Protein AF-W2KPJ2-F1 (afdb_monomer_lite)

Sequence (121 aa):
VVTWAKFLDDFNKADSTSATTLFSFLKSRYDEDVFVNMLIAAKNVPSTEKIATRIQAEQTALWLEKGKNPGVVFKLLKLDDVDVSLLENPLFVAWMKYTEDFSKIHYGTKITTVSWDVIPS

pLDDT: mean 86.29, std 14.74, range [38.25, 97.0]

Radius of gyration: 16.71 Å; chains: 1; bounding box: 44×35×40 Å

Foldseek 3Di:
DDPVQVVLVVVCVVDVPPRDAPQVVVCVPDPLLVVLVVLVVLCVDPVRVVVSVRNVVVVLVVCLVVLPDLVVVCVSLVLVVDPDDSVPDVSSVVSVVSVQSSCCSPPVDRPDPDPVPPDDD

InterPro domains:
  IPR054463 RxLR effector PexRD54, WY domain [PF22748] (58-98)

Secondary structure (DSSP, 8-state):
--HHHHHHHHHHHH-STT---HHHHHHTTS-HHHHHHHHHHHHTSHHHHHHHHHHHHHHHHHHHHTT--HHHHHHHTTTTS-SS-GGG-HHHHHHHHHHHHHHHHHHS----S--GGG---

Structure (mmCIF, N/CA/C/O backbone):
data_AF-W2KPJ2-F1
#
_entry.id   AF-W2KPJ2-F1
#
loop_
_atom_site.group_PDB
_atom_site.id
_atom_site.type_symbol
_atom_site.label_atom_id
_atom_site.label_alt_id
_atom_site.label_comp_id
_atom_site.label_asym_id
_atom_site.label_entity_id
_atom_site.label_seq_id
_atom_site.pdbx_PDB_ins_code
_atom_site.Cartn_x
_atom_site.Cartn_y
_atom_site.Cartn_z
_atom_site.occupancy
_atom_site.B_iso_or_equiv
_atom_site.auth_seq_id
_atom_site.auth_comp_id
_atom_site.auth_asym_id
_atom_site.auth_atom_id
_atom_site.pdbx_PDB_model_num
ATOM 1 N N . VAL A 1 1 ? 15.387 -4.705 -8.595 1.00 62.12 1 VAL A N 1
ATOM 2 C CA . VAL A 1 1 ? 14.417 -3.676 -9.044 1.00 62.12 1 VAL A CA 1
ATOM 3 C C . VAL A 1 1 ? 14.076 -4.021 -10.479 1.00 62.12 1 VAL A C 1
ATOM 5 O O . VAL A 1 1 ? 15.002 -4.342 -11.212 1.00 62.12 1 VAL A O 1
ATOM 8 N N . VAL A 1 2 ? 12.794 -4.071 -10.848 1.00 83.94 2 VAL A N 1
ATOM 9 C CA . VAL A 1 2 ? 12.382 -4.430 -12.219 1.00 83.94 2 VAL A CA 1
ATOM 10 C C . VAL A 1 2 ? 12.753 -3.313 -13.201 1.00 83.94 2 VAL A C 1
ATOM 12 O O . VAL A 1 2 ? 12.734 -2.142 -12.821 1.00 83.94 2 VAL A O 1
ATOM 15 N N . THR A 1 3 ? 13.090 -3.657 -14.448 1.00 90.31 3 THR A N 1
ATOM 16 C CA . THR A 1 3 ? 13.607 -2.713 -15.461 1.00 90.31 3 THR A CA 1
ATOM 17 C C . THR A 1 3 ? 12.715 -1.488 -15.640 1.00 90.31 3 THR A C 1
ATOM 19 O O . THR A 1 3 ? 13.205 -0.363 -15.647 1.00 90.31 3 THR A O 1
ATOM 22 N N . TRP A 1 4 ? 11.399 -1.693 -15.704 1.00 87.25 4 TRP A N 1
ATOM 23 C CA . TRP A 1 4 ? 10.441 -0.602 -15.872 1.00 87.25 4 TRP A CA 1
ATOM 24 C C . TRP A 1 4 ? 10.396 0.355 -14.669 1.00 87.25 4 TRP A C 1
ATOM 26 O O . TRP A 1 4 ? 10.322 1.566 -14.851 1.00 87.25 4 TRP A O 1
ATOM 36 N N . ALA A 1 5 ? 10.529 -0.161 -13.443 1.00 89.44 5 ALA A N 1
ATOM 37 C CA . ALA A 1 5 ? 10.549 0.682 -12.249 1.00 89.44 5 ALA A CA 1
ATOM 38 C C . ALA A 1 5 ? 11.791 1.573 -12.192 1.00 89.44 5 ALA A C 1
ATOM 40 O O . ALA A 1 5 ? 11.694 2.740 -11.835 1.00 89.44 5 ALA A O 1
ATOM 41 N N . LYS A 1 6 ? 12.942 1.032 -12.609 1.00 90.81 6 LYS A N 1
ATOM 42 C CA . LYS A 1 6 ? 14.178 1.807 -12.732 1.00 90.81 6 LYS A CA 1
ATOM 43 C C . LYS A 1 6 ? 14.054 2.900 -13.797 1.00 90.81 6 LYS A C 1
ATOM 45 O O . LYS A 1 6 ? 14.444 4.029 -13.541 1.00 90.81 6 LYS A O 1
ATOM 50 N N . PHE A 1 7 ? 13.481 2.574 -14.957 1.00 90.75 7 PHE A N 1
ATOM 51 C CA . PHE A 1 7 ? 13.224 3.569 -15.999 1.00 90.75 7 PHE A CA 1
ATOM 52 C C . PHE A 1 7 ? 12.351 4.718 -15.484 1.00 90.75 7 PHE A C 1
ATOM 54 O O . PHE A 1 7 ? 12.680 5.876 -15.720 1.00 90.75 7 PHE A O 1
ATOM 61 N N . LEU A 1 8 ? 11.267 4.412 -14.760 1.00 90.75 8 LEU A N 1
ATOM 62 C CA . LEU A 1 8 ? 10.396 5.451 -14.212 1.00 90.75 8 LEU A CA 1
ATOM 63 C C . LEU A 1 8 ? 11.126 6.336 -13.189 1.00 90.75 8 LEU A C 1
ATOM 65 O O . LEU A 1 8 ? 10.933 7.548 -13.193 1.00 90.75 8 LEU A O 1
ATOM 69 N N . ASP A 1 9 ? 11.981 5.749 -12.347 1.00 91.06 9 ASP A N 1
ATOM 70 C CA . ASP A 1 9 ? 12.801 6.504 -11.391 1.00 91.06 9 ASP A CA 1
ATOM 71 C C . ASP A 1 9 ? 13.744 7.479 -12.105 1.00 91.06 9 ASP A C 1
ATOM 73 O O . ASP A 1 9 ? 13.816 8.656 -11.746 1.00 91.06 9 ASP A O 1
ATOM 77 N N . ASP A 1 10 ? 14.435 7.000 -13.141 1.00 92.94 10 ASP A N 1
ATOM 78 C CA . ASP A 1 10 ? 15.353 7.813 -13.938 1.00 92.94 10 ASP A CA 1
ATOM 79 C C . ASP A 1 10 ? 14.594 8.915 -14.709 1.00 92.94 10 ASP A C 1
ATOM 81 O O . ASP A 1 10 ? 15.059 10.055 -14.766 1.00 92.94 10 ASP A O 1
ATOM 85 N N . PHE A 1 11 ? 13.399 8.612 -15.232 1.00 90.31 11 PHE A N 1
ATOM 86 C CA . PHE A 1 11 ? 12.524 9.573 -15.912 1.00 90.31 11 PHE A CA 1
ATOM 87 C C . PHE A 1 11 ? 12.049 10.688 -14.973 1.00 90.31 11 PHE A C 1
ATOM 89 O O . PHE A 1 11 ? 12.279 11.860 -15.259 1.00 90.31 11 PHE A O 1
ATOM 96 N N . ASN A 1 12 ? 11.466 10.341 -13.821 1.00 91.50 12 ASN A N 1
ATOM 97 C CA . ASN A 1 12 ? 10.973 11.318 -12.842 1.00 91.50 12 ASN A CA 1
ATOM 98 C C . ASN A 1 12 ? 12.095 12.208 -12.281 1.00 91.50 12 ASN A C 1
ATOM 100 O O . ASN A 1 12 ? 11.849 13.342 -11.874 1.00 91.50 12 ASN A O 1
ATOM 104 N N . LYS A 1 13 ? 13.329 11.688 -12.221 1.00 91.56 13 LYS A N 1
ATOM 105 C CA . LYS A 1 13 ? 14.509 12.457 -11.811 1.00 91.56 13 LYS A CA 1
ATOM 106 C C . LYS A 1 13 ? 14.948 13.458 -12.884 1.00 91.56 13 LYS A C 1
ATOM 108 O O . LYS A 1 13 ? 15.466 14.516 -12.536 1.00 91.56 13 LYS A O 1
ATOM 113 N N . ALA A 1 14 ? 14.795 13.106 -14.159 1.00 91.88 14 ALA A N 1
ATOM 114 C CA . ALA A 1 14 ? 15.181 13.947 -15.289 1.00 91.88 14 ALA A CA 1
ATOM 115 C C . ALA A 1 14 ? 14.124 15.013 -15.630 1.00 91.88 14 ALA A C 1
ATOM 117 O O . ALA A 1 14 ? 14.495 16.122 -16.007 1.00 91.88 14 ALA A O 1
ATOM 118 N N . ASP A 1 15 ? 12.836 14.697 -15.469 1.00 88.00 15 ASP A N 1
ATOM 119 C CA . ASP A 1 15 ? 11.718 15.629 -15.636 1.00 88.00 15 ASP A CA 1
ATOM 120 C C . ASP A 1 15 ? 10.704 15.474 -14.494 1.00 88.00 15 ASP A C 1
ATOM 122 O O . ASP A 1 15 ? 9.912 14.529 -14.448 1.00 88.00 15 ASP A O 1
ATOM 126 N N . SER A 1 16 ? 10.706 16.438 -13.572 1.00 82.31 16 SER A N 1
ATOM 127 C CA . SER A 1 16 ? 9.764 16.472 -12.452 1.00 82.31 16 SER A CA 1
ATOM 128 C C . SER A 1 16 ? 8.377 16.994 -12.837 1.00 82.31 16 SER A C 1
ATOM 130 O O . SER A 1 16 ? 7.428 16.789 -12.082 1.00 82.31 16 SER A O 1
ATOM 132 N N . THR A 1 17 ? 8.228 17.637 -14.001 1.00 83.56 17 THR A N 1
ATOM 133 C CA . THR A 1 17 ? 6.951 18.223 -14.451 1.00 83.56 17 THR A CA 1
ATOM 134 C C . THR A 1 17 ? 5.947 17.140 -14.834 1.00 83.56 17 THR A C 1
ATOM 136 O O . THR A 1 17 ? 4.751 17.281 -14.592 1.00 83.56 17 THR A O 1
ATOM 139 N N . SER A 1 18 ? 6.445 16.035 -15.389 1.00 82.75 18 SER A N 1
ATOM 140 C CA . SER A 1 18 ? 5.647 14.889 -15.838 1.00 82.75 18 SER A CA 1
ATOM 141 C C . SER A 1 18 ? 5.697 13.709 -14.857 1.00 82.75 18 SER A C 1
ATOM 143 O O . SER A 1 18 ? 5.345 12.585 -15.223 1.00 82.75 18 SER A O 1
ATOM 145 N N . ALA A 1 19 ? 6.176 13.936 -13.629 1.00 87.25 19 ALA A N 1
ATOM 146 C CA . ALA A 1 19 ? 6.450 12.864 -12.683 1.00 87.25 19 ALA A CA 1
ATOM 147 C C . ALA A 1 19 ? 5.184 12.072 -12.316 1.00 87.25 19 ALA A C 1
ATOM 149 O O . ALA A 1 19 ? 4.128 12.633 -12.018 1.00 87.25 19 ALA A O 1
ATOM 150 N N . THR A 1 20 ? 5.298 10.743 -12.298 1.00 90.12 20 THR A N 1
ATOM 151 C CA . THR A 1 20 ? 4.203 9.843 -11.905 1.00 90.12 20 THR A CA 1
ATOM 152 C C . THR A 1 20 ? 4.704 8.666 -11.074 1.00 90.12 20 THR A C 1
ATOM 154 O O . THR A 1 20 ? 5.902 8.417 -10.976 1.00 90.12 20 THR A O 1
ATOM 157 N N . THR A 1 21 ? 3.797 7.923 -10.449 1.00 91.00 21 THR A N 1
ATOM 158 C CA . THR A 1 21 ? 4.134 6.762 -9.615 1.00 91.00 21 THR A CA 1
ATOM 159 C C . THR A 1 21 ? 3.895 5.455 -10.373 1.00 91.00 21 THR A C 1
ATOM 161 O O . THR A 1 21 ? 3.107 5.408 -11.325 1.00 91.00 21 THR A O 1
ATOM 164 N N . LEU A 1 22 ? 4.554 4.367 -9.950 1.00 90.75 22 LEU A N 1
ATOM 165 C CA . LEU A 1 22 ? 4.277 3.036 -10.501 1.00 90.75 22 LEU A CA 1
ATOM 166 C C . LEU A 1 22 ? 2.808 2.683 -10.265 1.00 90.75 22 LEU A C 1
ATOM 168 O O . LEU A 1 22 ? 2.155 2.124 -11.147 1.00 90.75 22 LEU A O 1
ATOM 172 N N . PHE A 1 23 ? 2.292 3.056 -9.090 1.00 92.00 23 PHE A N 1
ATOM 173 C CA . PHE A 1 23 ? 0.884 2.929 -8.751 1.00 92.00 23 PHE A CA 1
ATOM 174 C C . PHE A 1 23 ? -0.023 3.621 -9.772 1.00 92.00 23 PHE A C 1
ATOM 176 O O . PHE A 1 23 ? -0.834 2.946 -10.399 1.00 92.00 23 PHE A O 1
ATOM 183 N N . SER A 1 24 ? 0.117 4.935 -9.970 1.00 88.94 24 SER A N 1
ATOM 184 C CA . SER A 1 24 ? -0.778 5.718 -10.834 1.00 88.94 24 SER A CA 1
ATOM 185 C C . SER A 1 24 ? -0.776 5.204 -12.271 1.00 88.94 24 SER A C 1
ATOM 187 O O . SER A 1 24 ? -1.832 5.095 -12.897 1.00 88.94 24 SER A O 1
ATOM 189 N N . PHE A 1 25 ? 0.395 4.821 -12.781 1.00 88.19 25 PHE A N 1
ATOM 190 C CA . PHE A 1 25 ? 0.503 4.244 -14.113 1.00 88.19 25 PHE A CA 1
ATOM 191 C C . PHE A 1 25 ? -0.208 2.888 -14.216 1.00 88.19 25 PHE A C 1
ATOM 193 O O . PHE A 1 25 ? -1.027 2.691 -15.114 1.00 88.19 25 PHE A O 1
ATOM 200 N N . LEU A 1 26 ? 0.063 1.947 -13.306 1.00 88.38 26 LEU A N 1
ATOM 201 C CA . LEU A 1 26 ? -0.506 0.596 -13.375 1.00 88.38 26 LEU A CA 1
ATOM 202 C C . LEU A 1 26 ? -2.005 0.577 -13.051 1.00 88.38 26 LEU A C 1
ATOM 204 O O . LEU A 1 26 ? -2.767 -0.135 -13.704 1.00 88.38 26 LEU A O 1
ATOM 208 N N . LYS A 1 27 ? -2.447 1.409 -12.105 1.00 89.31 27 LYS A N 1
ATOM 209 C CA . LYS A 1 27 ? -3.851 1.562 -11.707 1.00 89.31 27 LYS A CA 1
ATOM 210 C C . LYS A 1 27 ? -4.752 2.014 -12.860 1.00 89.31 27 LYS A C 1
ATOM 212 O O . LYS A 1 27 ? -5.945 1.726 -12.833 1.00 89.31 27 LYS A O 1
ATOM 217 N N . SER A 1 28 ? -4.204 2.687 -13.876 1.00 90.62 28 SER A N 1
ATOM 218 C CA . SER A 1 28 ? -4.952 3.082 -15.081 1.00 90.62 28 SER A CA 1
ATOM 219 C C . SER A 1 28 ? -5.403 1.901 -15.952 1.00 90.62 28 SER A C 1
ATOM 221 O O . SER A 1 28 ? -6.227 2.079 -16.843 1.00 90.62 28 SER A O 1
ATOM 223 N N . ARG A 1 29 ? -4.855 0.699 -15.724 1.00 91.19 29 ARG A N 1
ATOM 224 C CA . ARG A 1 29 ? -5.096 -0.496 -16.549 1.00 91.19 29 ARG A CA 1
ATOM 225 C C . ARG A 1 29 ? -6.027 -1.516 -15.908 1.00 91.19 29 ARG A C 1
ATOM 227 O O . ARG A 1 29 ? -6.445 -2.446 -16.588 1.00 91.19 29 ARG A O 1
ATOM 234 N N . TYR A 1 30 ? -6.308 -1.359 -14.620 1.00 91.50 30 TYR A N 1
ATOM 235 C CA . TYR A 1 30 ? -7.050 -2.328 -13.826 1.00 91.50 30 TYR A CA 1
ATOM 236 C C . TYR A 1 30 ? -8.030 -1.615 -12.906 1.00 91.50 30 TYR A C 1
ATOM 238 O O . TYR A 1 30 ? -7.721 -0.554 -12.349 1.00 91.50 30 TYR A O 1
ATOM 246 N N . ASP A 1 31 ? -9.179 -2.238 -12.673 1.00 92.88 31 ASP A N 1
ATOM 247 C CA . ASP A 1 31 ? -10.078 -1.822 -11.602 1.00 92.88 31 ASP A CA 1
ATOM 248 C C . ASP A 1 31 ? -9.359 -1.880 -10.246 1.00 92.88 31 ASP A C 1
ATOM 250 O O . ASP A 1 31 ? -8.363 -2.586 -10.064 1.00 92.88 31 ASP A O 1
ATOM 254 N N . GLU A 1 32 ? -9.763 -1.015 -9.313 1.00 91.62 32 GLU A N 1
ATOM 255 C CA . GLU A 1 32 ? -8.999 -0.794 -8.077 1.00 91.62 32 GLU A CA 1
ATOM 256 C C . GLU A 1 32 ? -8.942 -2.029 -7.185 1.00 91.62 32 GLU A C 1
ATOM 258 O O . GLU A 1 32 ? -7.883 -2.356 -6.656 1.00 91.62 32 GLU A O 1
ATOM 263 N N . ASP A 1 33 ? -10.066 -2.718 -7.057 1.00 92.12 33 ASP A N 1
ATOM 264 C CA . ASP A 1 33 ? -10.214 -3.965 -6.320 1.00 92.12 33 ASP A CA 1
ATOM 265 C C . ASP A 1 33 ? -9.364 -5.083 -6.938 1.00 92.12 33 ASP A C 1
ATOM 267 O O . ASP A 1 33 ? -8.603 -5.752 -6.237 1.00 92.12 33 ASP A O 1
ATOM 271 N N . VAL A 1 34 ? -9.412 -5.241 -8.263 1.00 94.00 34 VAL A N 1
ATOM 272 C CA . VAL A 1 34 ? -8.578 -6.192 -9.009 1.00 94.00 34 VAL A CA 1
ATOM 273 C C . VAL A 1 34 ? -7.099 -5.900 -8.763 1.00 94.00 34 VAL A C 1
ATOM 275 O O . VAL A 1 34 ? -6.325 -6.805 -8.446 1.00 94.00 34 VAL A O 1
ATOM 278 N N . PHE A 1 35 ? -6.708 -4.630 -8.837 1.00 94.50 35 PHE A N 1
ATOM 279 C CA . PHE A 1 35 ? -5.330 -4.209 -8.633 1.00 94.50 35 PHE A CA 1
ATOM 280 C C . PHE A 1 35 ? -4.834 -4.446 -7.199 1.00 94.50 35 PHE A C 1
ATOM 282 O O . PHE A 1 35 ? -3.727 -4.949 -7.004 1.00 94.50 35 PHE A O 1
ATOM 289 N N . VAL A 1 36 ? -5.649 -4.133 -6.185 1.00 94.25 36 VAL A N 1
ATOM 290 C CA . VAL A 1 36 ? -5.320 -4.402 -4.775 1.00 94.25 36 VAL A CA 1
ATOM 291 C C . VAL A 1 36 ? -5.117 -5.902 -4.547 1.00 94.25 36 VAL A C 1
ATOM 293 O O . VAL A 1 36 ? -4.119 -6.293 -3.941 1.00 94.25 36 VAL A O 1
ATOM 296 N N . ASN A 1 37 ? -5.982 -6.751 -5.109 1.00 93.00 37 ASN A N 1
ATOM 297 C CA . ASN A 1 37 ? -5.828 -8.207 -5.022 1.00 93.00 37 ASN A CA 1
ATOM 298 C C . ASN A 1 37 ? -4.534 -8.700 -5.690 1.00 93.00 37 ASN A C 1
ATOM 300 O O . ASN A 1 37 ? -3.836 -9.548 -5.131 1.00 93.00 37 ASN A O 1
ATOM 304 N N . MET A 1 38 ? -4.167 -8.142 -6.851 1.00 95.06 38 MET A N 1
ATOM 305 C CA . MET A 1 38 ? -2.890 -8.453 -7.507 1.00 95.06 38 MET A CA 1
ATOM 306 C C . MET A 1 38 ? -1.693 -8.090 -6.625 1.00 95.06 38 MET A C 1
ATOM 308 O O . MET A 1 38 ? -0.748 -8.872 -6.538 1.00 95.06 38 MET A O 1
ATOM 312 N N . LEU A 1 39 ? -1.722 -6.937 -5.945 1.00 94.88 39 LEU A N 1
ATOM 313 C CA . LEU A 1 39 ? -0.649 -6.538 -5.031 1.00 94.88 39 LEU A CA 1
ATOM 314 C C . LEU A 1 39 ? -0.560 -7.452 -3.809 1.00 94.88 39 LEU A C 1
ATOM 316 O O . LEU A 1 39 ? 0.548 -7.820 -3.420 1.00 94.88 39 LEU A O 1
ATOM 320 N N . ILE A 1 40 ? -1.696 -7.849 -3.229 1.00 92.94 40 ILE A N 1
ATOM 321 C CA . ILE A 1 40 ? -1.735 -8.807 -2.116 1.00 92.94 40 ILE A CA 1
ATOM 322 C C . ILE A 1 40 ? -1.081 -10.128 -2.542 1.00 92.94 40 ILE A C 1
ATOM 324 O O . ILE A 1 40 ? -0.187 -10.618 -1.854 1.00 92.94 40 ILE A O 1
ATOM 328 N N . ALA A 1 41 ? -1.448 -10.663 -3.710 1.00 95.25 41 ALA A N 1
ATOM 329 C CA . ALA A 1 41 ? -0.845 -11.883 -4.242 1.00 95.25 41 ALA A CA 1
ATOM 330 C C . ALA A 1 41 ? 0.658 -11.714 -4.535 1.00 95.25 41 ALA A C 1
ATOM 332 O O . ALA A 1 41 ? 1.468 -12.552 -4.143 1.00 95.25 41 ALA A O 1
ATOM 333 N N . ALA A 1 42 ? 1.052 -10.607 -5.171 1.00 94.94 42 ALA A N 1
ATOM 334 C CA . ALA A 1 42 ? 2.441 -10.332 -5.534 1.00 94.94 42 ALA A CA 1
ATOM 335 C C . ALA A 1 42 ? 3.358 -10.128 -4.315 1.00 94.94 42 ALA A C 1
ATOM 337 O O . ALA A 1 42 ? 4.555 -10.404 -4.406 1.00 94.94 42 ALA A O 1
ATOM 338 N N . LYS A 1 43 ? 2.824 -9.681 -3.171 1.00 94.25 43 LYS A N 1
ATOM 339 C CA . LYS A 1 43 ? 3.580 -9.603 -1.911 1.00 94.25 43 LYS A CA 1
ATOM 340 C C . LYS A 1 43 ? 3.948 -10.974 -1.346 1.00 94.25 43 LYS A C 1
ATOM 342 O O . LYS A 1 43 ? 4.974 -11.082 -0.690 1.00 94.25 43 LYS A O 1
ATOM 347 N N . ASN A 1 44 ? 3.168 -12.012 -1.641 1.00 93.75 44 ASN A N 1
ATOM 348 C CA . ASN A 1 44 ? 3.422 -13.372 -1.157 1.00 93.75 44 ASN A CA 1
ATOM 349 C C . ASN A 1 44 ? 4.426 -14.150 -2.026 1.00 93.75 44 ASN A C 1
ATOM 351 O O . ASN A 1 44 ? 4.762 -15.290 -1.712 1.00 93.75 44 ASN A O 1
ATOM 355 N N . VAL A 1 45 ? 4.910 -13.554 -3.120 1.00 96.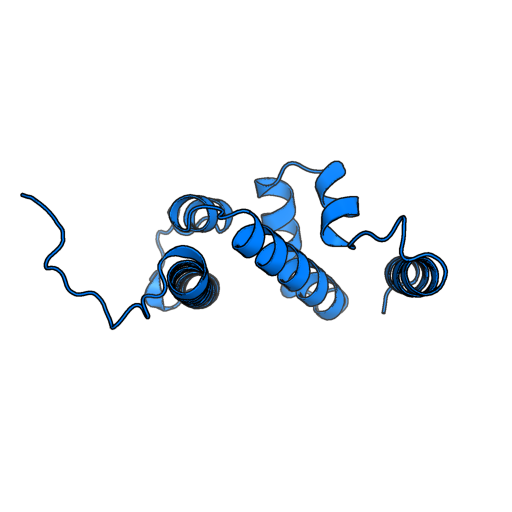94 45 VAL A N 1
ATOM 356 C CA . VAL A 1 45 ? 5.884 -14.171 -4.024 1.00 96.94 45 VAL A CA 1
ATOM 357 C C . VAL A 1 45 ? 7.233 -13.451 -3.880 1.00 96.94 45 VAL A C 1
ATOM 359 O O . VAL A 1 45 ? 7.316 -12.263 -4.203 1.00 96.94 45 VAL A O 1
ATOM 362 N N . PRO A 1 46 ? 8.321 -14.138 -3.464 1.00 96.19 46 PRO A N 1
ATOM 363 C CA . PRO A 1 46 ? 9.607 -13.494 -3.164 1.00 96.19 46 PRO A CA 1
ATOM 364 C C . PRO A 1 46 ? 10.189 -12.643 -4.302 1.00 96.19 46 PRO A C 1
ATOM 366 O O . PRO A 1 46 ? 10.789 -11.595 -4.070 1.00 96.19 46 PRO A O 1
ATOM 369 N N . SER A 1 47 ? 9.998 -13.058 -5.558 1.00 95.81 47 SER A N 1
ATOM 370 C CA . SER A 1 47 ? 10.508 -12.323 -6.722 1.00 95.81 47 SER A CA 1
ATOM 371 C C . SER A 1 47 ? 9.770 -11.003 -6.985 1.00 95.81 47 SER A C 1
ATOM 373 O O . SER A 1 47 ? 10.333 -10.107 -7.621 1.00 95.81 47 SER A O 1
ATOM 375 N N . THR A 1 48 ? 8.540 -10.849 -6.485 1.00 95.12 48 THR A N 1
ATOM 376 C CA . THR A 1 48 ? 7.691 -9.665 -6.696 1.00 95.12 48 THR A CA 1
ATOM 377 C C . THR A 1 48 ? 7.398 -8.879 -5.418 1.00 95.12 48 THR A C 1
ATOM 379 O O . THR A 1 48 ? 6.939 -7.740 -5.505 1.00 95.12 48 THR A O 1
ATOM 382 N N . GLU A 1 49 ? 7.738 -9.413 -4.245 1.00 95.44 49 GLU A N 1
ATOM 383 C CA . GLU A 1 49 ? 7.478 -8.801 -2.939 1.00 95.44 49 GLU A CA 1
ATOM 384 C C . GLU A 1 49 ? 7.962 -7.348 -2.861 1.00 95.44 49 GLU A C 1
ATOM 386 O O . GLU A 1 49 ? 7.207 -6.436 -2.508 1.00 95.44 49 GLU A O 1
ATOM 391 N N . LYS A 1 50 ? 9.221 -7.107 -3.243 1.00 94.69 50 LYS A N 1
ATOM 392 C CA . LYS A 1 50 ? 9.834 -5.777 -3.150 1.00 94.69 50 LYS A CA 1
ATOM 393 C C . LYS A 1 50 ? 9.114 -4.740 -4.011 1.00 94.69 50 LYS A C 1
ATOM 395 O O . LYS A 1 50 ? 8.941 -3.601 -3.579 1.00 94.69 50 LYS A O 1
ATOM 400 N N . ILE A 1 51 ? 8.721 -5.105 -5.234 1.00 94.44 51 ILE A N 1
ATOM 401 C CA . ILE A 1 51 ? 8.051 -4.158 -6.133 1.00 94.44 51 ILE A CA 1
ATOM 402 C C . ILE A 1 51 ? 6.593 -3.944 -5.723 1.00 94.44 51 ILE A C 1
ATOM 404 O O . ILE A 1 51 ? 6.135 -2.805 -5.712 1.00 94.44 51 ILE A O 1
ATOM 408 N N . ALA A 1 52 ? 5.902 -4.999 -5.286 1.00 95.06 52 ALA A N 1
ATOM 409 C CA . ALA A 1 52 ? 4.540 -4.904 -4.775 1.00 95.06 52 ALA A CA 1
ATOM 410 C C . ALA A 1 52 ? 4.471 -4.028 -3.514 1.00 95.06 52 ALA A C 1
ATOM 412 O O . ALA A 1 52 ? 3.595 -3.176 -3.402 1.00 95.06 52 ALA A O 1
ATOM 413 N N . THR A 1 53 ? 5.446 -4.162 -2.609 1.00 94.69 53 THR A N 1
ATOM 414 C CA . THR A 1 53 ? 5.560 -3.327 -1.402 1.00 94.6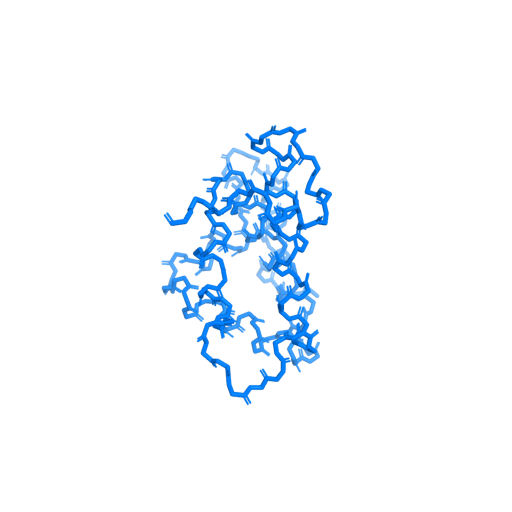9 53 THR A CA 1
ATOM 415 C C . THR A 1 53 ? 5.731 -1.850 -1.745 1.00 94.69 53 THR A C 1
ATOM 417 O O . THR A 1 53 ? 5.061 -1.000 -1.161 1.00 94.69 53 THR A O 1
ATOM 420 N N . ARG A 1 54 ? 6.582 -1.530 -2.729 1.00 95.00 54 ARG A N 1
ATOM 421 C CA . ARG A 1 54 ? 6.747 -0.151 -3.207 1.00 95.00 54 ARG A CA 1
ATOM 422 C C . ARG A 1 54 ? 5.439 0.410 -3.770 1.00 95.00 54 ARG A C 1
ATOM 424 O O . ARG A 1 54 ? 5.032 1.498 -3.377 1.00 95.00 54 ARG A O 1
ATOM 431 N N . ILE A 1 55 ? 4.774 -0.333 -4.654 1.00 95.31 55 ILE A N 1
ATOM 432 C CA . ILE A 1 55 ? 3.518 0.112 -5.273 1.00 95.31 55 ILE A CA 1
ATOM 433 C C . ILE A 1 55 ? 2.424 0.296 -4.209 1.00 95.31 55 ILE A C 1
ATOM 435 O O . ILE A 1 55 ? 1.677 1.269 -4.262 1.00 95.31 55 ILE A O 1
ATOM 439 N N . GLN A 1 56 ? 2.345 -0.590 -3.212 1.00 94.88 56 GLN A N 1
ATOM 440 C CA . GLN A 1 56 ? 1.382 -0.466 -2.116 1.00 94.88 56 GLN A CA 1
ATOM 441 C C . GLN A 1 56 ? 1.651 0.771 -1.241 1.00 94.88 56 GLN A C 1
ATOM 443 O O . GLN A 1 56 ? 0.706 1.411 -0.780 1.00 94.88 56 GLN A O 1
ATOM 448 N N . ALA A 1 57 ? 2.919 1.140 -1.031 1.00 94.94 57 ALA A N 1
ATOM 449 C CA . ALA A 1 57 ? 3.269 2.370 -0.323 1.00 94.94 57 ALA A CA 1
ATOM 450 C C . ALA A 1 57 ? 2.812 3.616 -1.103 1.00 94.94 57 ALA A C 1
ATOM 452 O O . ALA A 1 57 ? 2.199 4.511 -0.523 1.00 94.94 57 ALA A O 1
ATOM 453 N N . GLU A 1 58 ? 3.037 3.641 -2.421 1.00 95.38 58 GLU A N 1
ATOM 454 C CA . GLU A 1 58 ? 2.555 4.706 -3.313 1.00 95.38 58 GLU A CA 1
ATOM 455 C C . GLU A 1 58 ? 1.013 4.786 -3.322 1.00 95.38 58 GLU A C 1
ATOM 457 O O . GLU A 1 58 ? 0.452 5.877 -3.221 1.00 95.38 58 GLU A O 1
ATOM 462 N N . GLN A 1 59 ? 0.322 3.638 -3.365 1.00 96.06 59 GLN A N 1
ATOM 463 C CA . GLN A 1 59 ? -1.140 3.551 -3.256 1.00 96.06 59 GLN A CA 1
ATOM 464 C C . GLN A 1 59 ? -1.646 4.140 -1.934 1.00 96.06 59 GLN A C 1
ATOM 466 O O . GLN A 1 59 ? -2.555 4.967 -1.931 1.00 96.06 59 GLN A O 1
ATOM 471 N N . THR A 1 60 ? -1.041 3.731 -0.818 1.00 96.12 60 THR A N 1
ATOM 472 C CA . THR A 1 60 ? -1.416 4.176 0.531 1.00 96.12 60 THR A CA 1
ATOM 473 C C . THR A 1 60 ? -1.254 5.683 0.683 1.00 96.12 60 THR A C 1
ATOM 475 O O . THR A 1 60 ? -2.153 6.350 1.193 1.00 96.12 60 THR A O 1
ATOM 478 N N . ALA A 1 61 ? -0.134 6.228 0.205 1.00 95.50 61 ALA A N 1
ATOM 479 C CA . ALA A 1 61 ? 0.125 7.660 0.249 1.00 95.50 61 ALA A CA 1
ATOM 480 C C . ALA A 1 61 ? -0.939 8.448 -0.529 1.00 95.50 61 ALA A C 1
ATOM 482 O O . ALA A 1 61 ? -1.488 9.413 -0.000 1.00 95.50 61 ALA A O 1
ATOM 4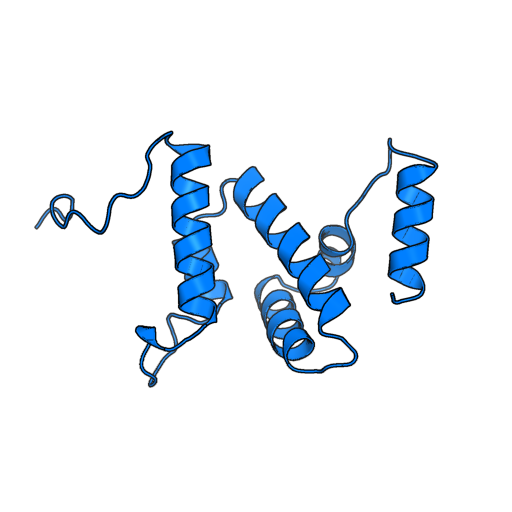83 N N . LEU A 1 62 ? -1.292 7.997 -1.738 1.00 94.25 62 LEU A N 1
ATOM 484 C CA . LEU A 1 62 ? -2.325 8.654 -2.538 1.00 94.25 62 LEU A CA 1
ATOM 485 C C . LEU A 1 62 ? -3.711 8.542 -1.890 1.00 94.25 62 LEU A C 1
ATOM 487 O O . LEU A 1 62 ? -4.479 9.500 -1.894 1.00 94.25 62 LEU A O 1
ATOM 491 N N . TRP A 1 63 ? -4.055 7.382 -1.330 1.00 96.75 63 TRP A N 1
ATOM 492 C CA . TRP A 1 63 ? -5.316 7.196 -0.613 1.00 96.75 63 TRP A CA 1
ATOM 493 C C . TRP A 1 63 ? -5.445 8.147 0.577 1.00 96.75 63 TRP A C 1
ATOM 495 O O . TRP A 1 63 ? -6.492 8.778 0.728 1.00 96.75 63 TRP A O 1
ATOM 505 N N . LEU A 1 64 ? -4.378 8.304 1.366 1.00 96.75 64 LEU A N 1
ATOM 506 C CA . LEU A 1 64 ? -4.336 9.266 2.464 1.00 96.75 64 LEU A CA 1
ATOM 507 C C . LEU A 1 64 ? -4.464 10.701 1.947 1.00 96.75 64 LEU A C 1
ATOM 509 O O . LEU A 1 64 ? -5.304 11.439 2.449 1.00 96.75 64 LEU A O 1
ATOM 513 N N . GLU A 1 65 ? -3.705 11.085 0.919 1.00 94.81 65 GLU A N 1
ATOM 514 C CA . GLU A 1 65 ? -3.769 12.426 0.318 1.00 94.81 65 GLU A CA 1
ATOM 515 C C . GLU A 1 65 ? -5.184 12.768 -0.173 1.00 94.81 65 GLU A C 1
ATOM 517 O O . GLU A 1 65 ? -5.687 13.864 0.064 1.00 94.81 65 GLU A O 1
ATOM 522 N N . LYS A 1 66 ? -5.855 11.819 -0.836 1.00 94.69 66 LYS A N 1
ATOM 523 C CA . LYS A 1 66 ? -7.204 12.007 -1.391 1.00 94.69 66 LYS A CA 1
ATOM 524 C C . LYS A 1 66 ? -8.328 11.791 -0.383 1.00 94.69 66 LYS A C 1
ATOM 526 O O . LYS A 1 66 ? -9.492 11.832 -0.773 1.00 94.69 66 LYS A O 1
ATOM 531 N N . GLY A 1 67 ? -8.012 11.531 0.884 1.00 95.00 67 GLY A N 1
ATOM 532 C CA . GLY A 1 67 ? -9.030 11.301 1.902 1.00 95.00 67 GLY A CA 1
ATOM 533 C C . GLY A 1 67 ? -9.901 10.076 1.605 1.00 95.00 67 GLY A C 1
ATOM 534 O O . GLY A 1 67 ? -11.102 10.084 1.876 1.00 95.00 67 GLY A O 1
ATOM 535 N N . LYS A 1 68 ? -9.320 8.996 1.069 1.00 96.75 68 LYS A N 1
ATOM 536 C CA . LYS A 1 68 ? -10.071 7.766 0.810 1.00 96.75 68 LYS A CA 1
ATOM 537 C C . LYS A 1 68 ? -10.543 7.149 2.127 1.00 96.75 68 LYS A C 1
ATOM 539 O O . LYS A 1 68 ? -9.740 6.789 2.988 1.00 96.75 68 LYS A O 1
ATOM 544 N N . ASN A 1 69 ? -11.863 7.039 2.263 1.00 96.06 69 ASN A N 1
ATOM 545 C CA . ASN A 1 69 ? -12.526 6.607 3.487 1.00 96.06 69 ASN A CA 1
ATOM 546 C C . ASN A 1 69 ? -12.001 5.231 3.967 1.00 96.06 69 ASN A C 1
ATOM 548 O O . ASN A 1 69 ? -11.975 4.288 3.166 1.00 96.06 69 ASN A O 1
ATOM 552 N N . PRO A 1 70 ? -11.632 5.076 5.255 1.00 97.00 70 PRO A N 1
ATOM 553 C CA . PRO A 1 70 ? -11.141 3.807 5.792 1.00 97.00 70 PRO A CA 1
ATOM 554 C C . PRO A 1 70 ? -12.085 2.614 5.595 1.00 97.00 70 PRO A C 1
ATOM 556 O O . PRO A 1 70 ? -11.610 1.508 5.356 1.00 97.00 70 PRO A O 1
ATOM 559 N N . GLY A 1 71 ? -13.404 2.814 5.621 1.00 96.25 71 GLY A N 1
ATOM 560 C CA . GLY A 1 71 ? -14.391 1.767 5.336 1.00 96.25 71 GLY A CA 1
ATOM 561 C C . GLY A 1 71 ? -14.389 1.305 3.875 1.00 96.25 71 GLY A C 1
ATOM 562 O O . GLY A 1 71 ? -14.651 0.139 3.601 1.00 96.25 71 GLY A O 1
ATOM 563 N N . VAL A 1 72 ? -14.026 2.173 2.923 1.00 96.25 72 VAL A N 1
ATOM 564 C CA . VAL A 1 72 ? -13.807 1.765 1.521 1.00 96.25 72 VAL A CA 1
ATOM 565 C C . VAL A 1 72 ? -12.527 0.939 1.403 1.00 96.25 72 VAL A C 1
ATOM 567 O O . VAL A 1 72 ? -12.526 -0.097 0.742 1.00 96.25 72 VAL A O 1
ATOM 570 N N . VAL A 1 73 ? -11.451 1.357 2.076 1.00 96.69 73 VAL A N 1
ATOM 571 C CA . VAL A 1 73 ? -10.188 0.598 2.109 1.00 96.69 73 VAL A CA 1
ATOM 572 C C . VAL A 1 73 ? -10.384 -0.777 2.753 1.00 96.69 73 VAL A C 1
ATOM 574 O O . VAL A 1 73 ? -9.841 -1.758 2.256 1.00 96.69 73 VAL A O 1
ATOM 577 N N . PHE A 1 74 ? -11.212 -0.870 3.796 1.00 94.38 74 PHE A N 1
ATOM 578 C CA . PHE A 1 74 ? -11.576 -2.133 4.444 1.00 94.38 74 PHE A CA 1
ATOM 579 C C . PHE A 1 74 ? -12.147 -3.151 3.442 1.00 94.38 74 PHE A C 1
ATOM 581 O O . PHE A 1 74 ? -11.677 -4.286 3.376 1.00 94.38 74 PHE A O 1
ATOM 588 N N . LYS A 1 75 ? -13.086 -2.708 2.595 1.00 93.56 75 LYS A N 1
ATOM 589 C CA . LYS A 1 75 ? -13.692 -3.531 1.536 1.00 93.56 75 LYS A CA 1
ATOM 590 C C . LYS A 1 75 ? -12.718 -3.875 0.412 1.00 93.56 75 LYS A C 1
ATOM 592 O O . LYS A 1 75 ? -12.702 -5.000 -0.072 1.00 93.56 75 LYS A O 1
ATOM 597 N N . LEU A 1 76 ? -11.861 -2.932 0.004 1.00 94.56 76 LEU A N 1
ATOM 598 C CA . LEU A 1 76 ? -10.827 -3.194 -1.011 1.00 94.56 76 LEU A CA 1
ATOM 599 C C . LEU A 1 76 ? -9.842 -4.286 -0.569 1.00 94.56 76 LEU A C 1
ATOM 601 O O . LEU A 1 76 ? -9.333 -5.027 -1.405 1.00 94.56 76 LEU A O 1
ATOM 605 N N . LEU A 1 77 ? -9.593 -4.392 0.738 1.00 92.44 77 LEU A N 1
ATOM 606 C CA . LEU A 1 77 ? -8.777 -5.444 1.343 1.00 92.44 77 LEU A CA 1
ATOM 607 C C . LEU A 1 77 ? -9.561 -6.739 1.626 1.00 92.44 77 LEU A C 1
ATOM 609 O O . LEU A 1 77 ? -8.976 -7.673 2.172 1.00 92.44 77 LEU A O 1
ATOM 613 N N . LYS A 1 78 ? -10.851 -6.798 1.260 1.00 88.81 78 LYS A N 1
ATOM 614 C CA . LYS A 1 78 ? -11.778 -7.915 1.510 1.00 88.81 78 LYS A CA 1
ATOM 615 C C . LYS A 1 78 ? -11.853 -8.331 2.980 1.00 88.81 78 LYS A C 1
ATOM 617 O O . LYS A 1 78 ? -11.951 -9.509 3.306 1.00 88.81 78 LYS A O 1
ATOM 622 N N . LEU A 1 79 ? -11.768 -7.357 3.883 1.00 89.44 79 LEU A N 1
ATOM 623 C CA . LEU A 1 79 ? -11.840 -7.602 5.325 1.00 89.44 79 LEU A CA 1
ATOM 624 C C . LEU A 1 79 ? -13.285 -7.766 5.829 1.00 89.44 79 LEU A C 1
ATOM 626 O O . LEU A 1 79 ? -13.486 -8.079 6.998 1.00 89.44 79 LEU A O 1
ATOM 630 N N . ASP A 1 80 ? -14.282 -7.549 4.969 1.00 86.06 80 ASP A N 1
ATOM 631 C CA . ASP A 1 80 ? -15.710 -7.778 5.209 1.00 86.06 80 ASP A CA 1
ATOM 632 C C . ASP A 1 80 ? -16.193 -9.179 4.791 1.00 86.06 80 ASP A C 1
ATOM 634 O O . ASP A 1 80 ? -17.328 -9.542 5.088 1.00 86.06 80 ASP A O 1
ATOM 638 N N . ASP A 1 81 ? -15.329 -9.971 4.152 1.00 78.38 81 ASP A N 1
ATOM 639 C CA . ASP A 1 81 ? -15.624 -11.297 3.590 1.00 78.38 81 ASP A CA 1
ATOM 640 C C . ASP A 1 81 ? -14.844 -12.401 4.330 1.00 78.38 81 ASP A C 1
ATOM 642 O O . ASP A 1 81 ? -14.040 -13.120 3.734 1.00 78.38 81 ASP A O 1
ATOM 646 N N . VAL A 1 82 ? -14.971 -12.480 5.666 1.00 67.88 82 VAL A N 1
ATOM 647 C CA . VAL A 1 82 ? -14.093 -13.348 6.477 1.00 67.88 82 VAL A CA 1
ATOM 648 C C . VAL A 1 82 ? -14.842 -14.293 7.424 1.00 67.88 82 VAL A C 1
ATOM 650 O O . VAL A 1 82 ? -15.459 -13.866 8.395 1.00 67.88 82 VAL A O 1
ATOM 653 N N . ASP A 1 83 ? -14.666 -15.595 7.164 1.00 65.94 83 ASP A N 1
ATOM 654 C CA . ASP A 1 83 ? -14.945 -16.765 8.029 1.00 65.94 83 ASP A CA 1
ATOM 655 C C . ASP A 1 83 ? -13.739 -17.089 8.962 1.00 65.94 83 ASP A C 1
ATOM 657 O O . ASP A 1 83 ? -13.658 -18.131 9.606 1.00 65.94 83 ASP A O 1
ATOM 661 N N . VAL A 1 84 ? -12.743 -16.192 9.010 1.00 58.84 84 VAL A N 1
ATOM 662 C CA . VAL A 1 84 ? -11.459 -16.328 9.728 1.00 58.84 84 VAL A CA 1
ATOM 663 C C . VAL A 1 84 ? -11.342 -15.220 10.774 1.00 58.84 84 VAL A C 1
ATOM 665 O O . VAL A 1 84 ? -11.871 -14.125 10.590 1.00 58.84 84 VAL A O 1
ATOM 668 N N . SER A 1 85 ? -10.609 -15.484 11.858 1.00 75.44 85 SER A N 1
ATOM 669 C CA . SER A 1 85 ? -10.338 -14.520 12.929 1.00 75.44 85 SER A CA 1
ATOM 670 C C . SER A 1 85 ? -9.694 -13.235 12.381 1.00 75.44 85 SER A C 1
ATOM 672 O O . SER A 1 85 ? -8.494 -13.178 12.112 1.00 75.44 85 SER A O 1
ATOM 674 N N . LEU A 1 86 ? -10.507 -12.186 12.210 1.00 79.62 86 LEU A N 1
ATOM 675 C CA . LEU A 1 86 ? -10.124 -10.889 11.637 1.00 79.62 86 LEU A CA 1
ATOM 676 C C . LEU A 1 86 ? -8.891 -10.278 12.324 1.00 79.62 86 LEU A C 1
ATOM 678 O O . LEU A 1 86 ? -8.063 -9.643 11.672 1.00 79.62 86 LEU A O 1
ATOM 682 N N . LEU A 1 87 ? -8.752 -10.511 13.632 1.00 78.62 87 LEU A N 1
ATOM 683 C CA . LEU A 1 87 ? -7.669 -9.979 14.460 1.00 78.62 87 LEU A CA 1
ATOM 684 C C . LEU A 1 87 ? -6.295 -10.590 14.141 1.00 78.62 87 LEU A C 1
ATOM 686 O O . LEU A 1 87 ? -5.278 -9.967 14.433 1.00 78.62 87 LEU A O 1
ATOM 690 N N . GLU A 1 88 ? -6.252 -11.771 13.522 1.00 81.94 88 GLU A N 1
ATOM 691 C CA . GLU A 1 88 ? -5.007 -12.432 13.107 1.00 81.94 88 GLU A CA 1
ATOM 692 C C . GLU A 1 88 ? -4.615 -12.087 11.662 1.00 81.94 88 GLU A C 1
ATOM 694 O O . GLU A 1 88 ? -3.519 -12.425 11.210 1.00 81.94 88 GLU A O 1
ATOM 699 N N . ASN A 1 89 ? -5.480 -11.384 10.920 1.00 86.50 89 ASN A N 1
ATOM 700 C CA . ASN A 1 89 ? -5.212 -11.029 9.534 1.00 86.50 89 ASN A CA 1
ATOM 701 C C . ASN A 1 89 ? -4.209 -9.854 9.454 1.00 86.50 89 ASN A C 1
ATOM 703 O O . ASN A 1 89 ? -4.527 -8.737 9.874 1.00 86.50 89 ASN A O 1
ATOM 707 N N . PRO A 1 90 ? -3.015 -10.023 8.852 1.00 88.69 90 PRO A N 1
ATOM 708 C CA . PRO A 1 90 ? -2.040 -8.937 8.725 1.00 88.69 90 PRO A CA 1
ATOM 709 C C . PRO A 1 90 ? -2.554 -7.746 7.896 1.00 88.69 90 PRO A C 1
ATOM 711 O O . PRO A 1 90 ? -2.093 -6.618 8.089 1.00 88.69 90 PRO A O 1
ATOM 714 N N . LEU A 1 91 ? -3.527 -7.955 7.000 1.00 90.62 91 LEU A N 1
ATOM 715 C CA . LEU A 1 91 ? -4.188 -6.870 6.268 1.00 90.62 91 LEU A CA 1
ATOM 716 C C . LEU A 1 91 ? -5.073 -6.018 7.186 1.00 90.62 91 LEU A C 1
ATOM 718 O O . LEU A 1 91 ? -5.155 -4.807 6.983 1.00 90.62 91 LEU A O 1
ATOM 722 N N . PHE A 1 92 ? -5.667 -6.609 8.228 1.00 91.69 92 PHE A N 1
ATOM 723 C CA . PHE A 1 92 ? -6.416 -5.866 9.242 1.00 91.69 92 PHE A CA 1
ATOM 724 C C . PHE A 1 92 ? -5.489 -4.962 10.062 1.00 91.69 92 PHE A C 1
ATOM 726 O O . PHE A 1 92 ? -5.784 -3.785 10.257 1.00 91.69 92 PHE A O 1
ATOM 733 N N . VAL A 1 93 ? -4.310 -5.460 10.454 1.00 91.38 93 VAL A N 1
ATOM 734 C CA . VAL A 1 93 ? -3.288 -4.646 11.141 1.00 91.38 93 VAL A CA 1
ATOM 735 C C . VAL A 1 93 ? -2.828 -3.473 10.271 1.00 91.38 93 VAL A C 1
ATOM 737 O O . VAL A 1 93 ? -2.718 -2.342 10.750 1.00 91.38 93 VAL A O 1
ATOM 740 N N . ALA A 1 94 ? -2.606 -3.709 8.975 1.00 92.75 94 ALA A N 1
ATOM 741 C CA . ALA A 1 94 ? -2.272 -2.642 8.034 1.00 92.75 94 ALA A CA 1
ATOM 742 C C . ALA A 1 94 ? -3.411 -1.613 7.888 1.00 92.75 94 ALA A C 1
ATOM 744 O O . ALA A 1 94 ? -3.152 -0.410 7.846 1.00 92.75 94 ALA A O 1
ATOM 745 N N . TRP A 1 95 ? -4.666 -2.068 7.857 1.00 95.81 95 TRP A N 1
ATOM 746 C CA . TRP A 1 95 ? -5.844 -1.203 7.804 1.00 95.81 95 TRP A CA 1
ATOM 747 C C . TRP A 1 95 ? -6.029 -0.356 9.073 1.00 95.81 95 TRP A C 1
ATOM 749 O O . TRP A 1 95 ? -6.361 0.828 8.972 1.00 95.81 95 TRP A O 1
ATOM 759 N N . MET A 1 96 ? -5.763 -0.905 10.26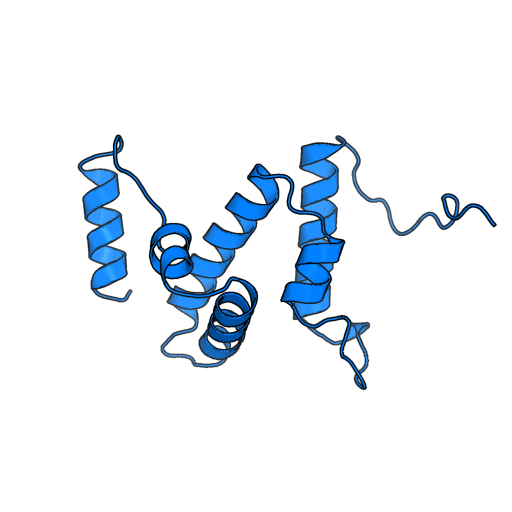3 1.00 94.75 96 MET A N 1
ATOM 760 C CA . MET A 1 96 ? -5.789 -0.126 11.509 1.00 94.75 96 MET A CA 1
ATOM 761 C C . 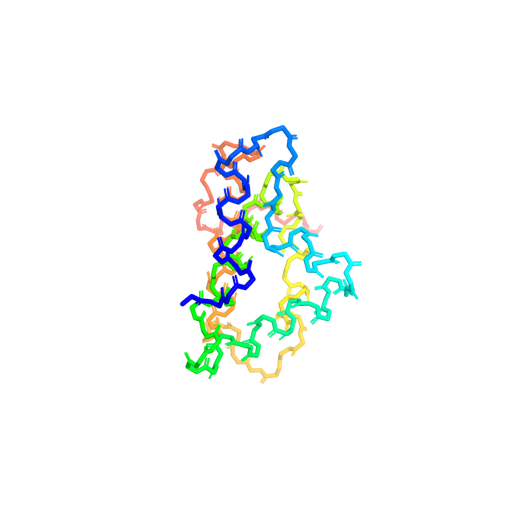MET A 1 96 ? -4.786 1.025 11.445 1.00 94.75 96 MET A C 1
ATOM 763 O O . MET A 1 96 ? -5.148 2.176 11.687 1.00 94.75 96 MET A O 1
ATOM 767 N N . LYS A 1 97 ? -3.551 0.739 11.011 1.00 94.75 97 LYS A N 1
ATOM 768 C CA . LYS A 1 97 ? -2.527 1.771 10.816 1.00 94.75 97 LYS A CA 1
ATOM 769 C C . LYS A 1 97 ? -2.971 2.836 9.808 1.00 94.75 97 LYS A C 1
ATOM 771 O O . LYS A 1 97 ? -2.829 4.024 10.078 1.00 94.75 97 LYS A O 1
ATOM 776 N N . TYR A 1 98 ? -3.552 2.426 8.678 1.00 96.31 98 TYR A N 1
ATOM 777 C CA . TYR A 1 98 ? -4.116 3.359 7.699 1.00 96.31 98 TYR A CA 1
ATOM 778 C C . TYR A 1 98 ? -5.180 4.272 8.325 1.00 96.31 98 TYR A C 1
ATOM 780 O O . TYR A 1 98 ? -5.170 5.476 8.097 1.00 96.31 98 TYR A O 1
ATOM 788 N N . THR A 1 99 ? -6.077 3.711 9.135 1.00 96.50 99 THR A N 1
ATOM 789 C CA . THR A 1 99 ? -7.174 4.445 9.784 1.00 96.50 99 THR A CA 1
ATOM 790 C C . THR A 1 99 ? -6.653 5.456 10.805 1.00 96.50 99 THR A C 1
ATOM 792 O O . THR A 1 99 ? -7.132 6.590 10.861 1.00 96.50 99 THR A O 1
ATOM 795 N N . GLU A 1 100 ? -5.629 5.085 11.574 1.00 95.00 100 GLU A N 1
ATOM 796 C CA . GLU A 1 100 ? -4.946 6.018 12.467 1.00 95.00 100 GLU A CA 1
ATOM 797 C C . GLU A 1 100 ? -4.292 7.172 11.704 1.00 95.00 100 GLU A C 1
ATOM 799 O O . GLU A 1 100 ? -4.427 8.328 12.104 1.00 95.00 100 GLU A O 1
ATOM 804 N N . ASP A 1 101 ? -3.569 6.870 10.625 1.00 95.06 101 ASP A N 1
ATOM 805 C CA . ASP A 1 101 ? -2.874 7.881 9.828 1.00 95.06 101 ASP A CA 1
ATOM 806 C C . ASP A 1 101 ? -3.872 8.796 9.103 1.00 95.06 101 ASP A C 1
ATOM 808 O O . ASP A 1 101 ? -3.698 10.015 9.100 1.00 95.06 101 ASP A O 1
ATOM 812 N N . PHE A 1 102 ? -4.978 8.241 8.604 1.00 95.06 102 PHE A N 1
ATOM 813 C CA . PHE A 1 102 ? -6.102 8.991 8.051 1.00 95.06 102 PHE A CA 1
ATOM 814 C C . PHE A 1 102 ? -6.671 9.989 9.066 1.00 95.06 102 PHE A C 1
ATOM 816 O O . PHE A 1 102 ? -6.814 11.171 8.759 1.00 95.06 102 PHE A O 1
ATOM 823 N N . SER A 1 103 ? -6.951 9.538 10.292 1.00 93.19 103 SER A N 1
ATOM 824 C CA . SER A 1 103 ? -7.499 10.398 11.346 1.00 93.19 103 SER A CA 1
ATOM 825 C C . SER A 1 103 ? -6.551 11.536 11.715 1.00 93.19 103 SER A C 1
ATOM 827 O O . SER A 1 103 ? -6.973 12.689 11.828 1.00 93.19 103 SER A O 1
ATOM 829 N N . LYS A 1 104 ? -5.255 11.231 11.852 1.00 92.75 104 LYS A N 1
ATOM 830 C CA . LYS A 1 104 ? -4.228 12.237 12.152 1.00 92.75 104 LYS A CA 1
ATOM 831 C C . LYS A 1 104 ? -4.163 13.302 11.057 1.00 92.75 104 LYS A C 1
ATOM 833 O O . LYS A 1 104 ? -4.091 14.483 11.380 1.00 92.75 104 LYS A O 1
ATOM 838 N N . ILE A 1 105 ? -4.190 12.890 9.788 1.00 92.38 105 ILE A N 1
ATOM 839 C CA . ILE A 1 105 ? -4.061 13.790 8.634 1.00 92.38 105 ILE A CA 1
ATOM 840 C C . ILE A 1 105 ? -5.311 14.660 8.452 1.00 92.38 105 ILE A C 1
ATOM 842 O O . ILE A 1 105 ? -5.178 15.860 8.230 1.00 92.38 105 ILE A O 1
ATOM 846 N N . HIS A 1 106 ? -6.511 14.082 8.551 1.00 90.31 106 HIS A N 1
ATOM 847 C CA . HIS A 1 106 ? -7.751 14.766 8.150 1.00 90.31 106 HIS A CA 1
ATOM 848 C C . HIS A 1 106 ? -8.523 15.419 9.295 1.00 90.31 106 HIS A C 1
ATOM 850 O O . HIS A 1 106 ? -9.308 16.331 9.054 1.00 90.31 106 HIS A O 1
ATOM 856 N N . TYR A 1 107 ? -8.300 14.986 10.536 1.00 87.38 107 TYR A N 1
ATOM 857 C CA . TYR A 1 107 ? -9.029 15.494 11.703 1.00 87.38 107 TYR A CA 1
ATOM 858 C C . TYR A 1 107 ? -8.113 16.015 12.814 1.00 87.38 107 TYR A C 1
ATOM 860 O O . TYR A 1 107 ? -8.604 16.525 13.818 1.00 87.38 107 TYR A O 1
ATOM 868 N N . GLY A 1 108 ? -6.786 15.882 12.675 1.00 78.56 108 GLY A N 1
ATOM 869 C CA . GLY A 1 108 ? -5.827 16.272 13.715 1.00 78.56 108 GLY A CA 1
ATOM 870 C C . GLY A 1 108 ? -5.940 15.448 15.004 1.00 78.56 108 GLY A C 1
ATOM 871 O O . GLY A 1 108 ? -5.273 15.746 15.993 1.00 78.56 108 GLY A O 1
ATOM 872 N N . THR A 1 109 ? -6.769 14.403 15.011 1.00 69.50 109 THR A N 1
ATOM 873 C CA . THR A 1 109 ? -7.005 13.525 16.154 1.00 69.50 109 THR A CA 1
ATOM 874 C C . THR A 1 109 ? -6.168 12.259 16.017 1.00 69.50 109 THR A C 1
ATOM 876 O O . THR A 1 109 ? -6.213 11.547 15.011 1.00 69.50 109 THR A O 1
ATOM 879 N N . LYS A 1 110 ? -5.406 11.935 17.065 1.00 59.00 110 LYS A N 1
ATOM 880 C CA . LYS A 1 110 ? -4.890 10.576 17.258 1.00 59.00 110 LYS A CA 1
ATOM 881 C C . LYS A 1 110 ? -6.085 9.706 17.643 1.00 59.00 110 LYS A C 1
ATOM 883 O O . LYS A 1 110 ? -6.749 10.032 18.623 1.00 59.00 110 LYS A O 1
ATOM 888 N N . ILE A 1 111 ? -6.344 8.614 16.921 1.00 57.03 111 ILE A N 1
ATOM 889 C CA . ILE A 1 111 ? -7.277 7.592 17.410 1.00 57.03 111 ILE A CA 1
ATOM 890 C C . ILE A 1 111 ? -6.645 6.984 18.661 1.00 57.03 111 ILE A C 1
ATOM 892 O O . ILE A 1 111 ? -5.776 6.120 18.592 1.00 57.03 111 ILE A O 1
ATOM 896 N N . THR A 1 112 ? -7.030 7.489 19.825 1.00 51.38 112 THR A N 1
ATOM 897 C CA . THR A 1 112 ? -6.857 6.781 21.084 1.00 51.38 112 THR A CA 1
ATOM 898 C C . THR A 1 112 ? -7.929 5.706 21.093 1.00 51.38 112 THR A C 1
ATOM 900 O O . THR A 1 112 ? -9.104 6.041 21.198 1.00 51.38 112 THR A O 1
ATOM 903 N N . THR A 1 113 ? -7.514 4.455 20.861 1.00 43.69 113 THR A N 1
ATOM 904 C CA . THR A 1 113 ? -8.206 3.208 21.244 1.00 43.69 113 THR A CA 1
ATOM 905 C C . THR A 1 113 ? -9.694 3.372 21.531 1.00 43.69 113 THR A C 1
ATOM 907 O O . THR A 1 113 ? -10.045 3.812 22.619 1.00 43.69 113 THR A O 1
ATOM 910 N N . VAL A 1 114 ? -10.518 3.010 20.541 1.00 51.00 114 VAL A N 1
ATOM 911 C CA . VAL A 1 114 ? -11.973 2.788 20.604 1.00 51.00 114 VAL A CA 1
ATOM 912 C C . VAL A 1 114 ? -12.623 3.311 21.893 1.00 51.00 114 VAL A C 1
ATOM 914 O O . VAL A 1 114 ? -12.881 2.559 22.831 1.00 51.00 114 VAL A O 1
ATOM 917 N N . SER A 1 115 ? -12.884 4.617 21.946 1.00 41.62 115 SER A N 1
ATOM 918 C CA . SER A 1 115 ? -13.916 5.134 22.841 1.00 41.62 115 SER A CA 1
ATOM 919 C C . SER A 1 115 ? -15.245 4.762 22.189 1.00 41.62 115 SER A C 1
ATOM 921 O O . SER A 1 115 ? -15.602 5.263 21.123 1.00 41.62 115 SER A O 1
ATOM 923 N N . TRP A 1 116 ? -15.940 3.804 22.803 1.00 49.16 116 TRP A N 1
ATOM 924 C CA . TRP A 1 116 ? -17.266 3.320 22.405 1.00 49.16 116 TRP A CA 1
ATOM 925 C C . TRP A 1 116 ? -18.373 4.377 22.587 1.00 49.16 116 TRP A C 1
ATOM 927 O O . TRP A 1 116 ? -19.550 4.070 22.435 1.00 49.16 116 TRP A O 1
ATOM 937 N N . ASP A 1 117 ? -18.009 5.629 22.867 1.00 45.88 117 ASP A N 1
ATOM 938 C CA . ASP A 1 117 ? -18.925 6.706 23.242 1.00 45.88 117 ASP A CA 1
ATOM 939 C C . ASP A 1 117 ? -19.543 7.438 22.034 1.00 45.88 117 ASP A C 1
ATOM 941 O O . ASP A 1 117 ? -20.212 8.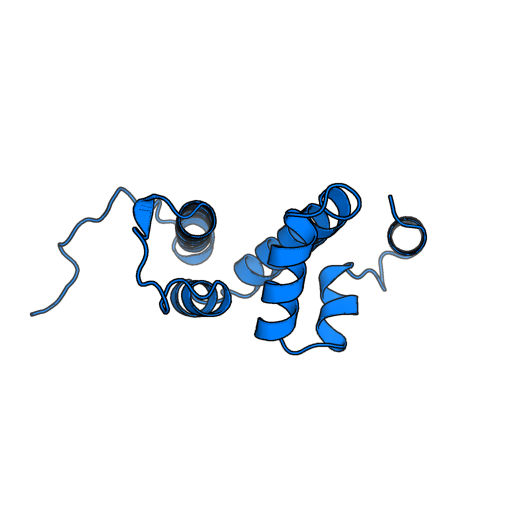455 22.201 1.00 45.88 117 ASP A O 1
ATOM 945 N N . VAL A 1 118 ? -19.335 6.945 20.805 1.00 46.66 118 VAL A N 1
ATOM 946 C CA . VAL A 1 118 ? -19.836 7.591 19.571 1.00 46.66 118 VAL A CA 1
ATOM 947 C C . VAL A 1 118 ? -20.751 6.679 18.742 1.00 46.66 118 VAL A C 1
ATOM 949 O O . VAL A 1 118 ? -20.899 6.874 17.540 1.00 46.66 118 VAL A O 1
ATOM 952 N N . ILE A 1 119 ? -21.413 5.694 19.355 1.00 41.84 119 ILE A N 1
ATOM 953 C CA . ILE A 1 119 ? -22.554 5.021 18.711 1.00 41.84 119 ILE A CA 1
ATOM 954 C C . ILE A 1 119 ? -23.843 5.596 19.316 1.00 41.84 119 ILE A C 1
ATOM 956 O O . ILE A 1 119 ? -24.175 5.248 20.449 1.00 41.84 119 ILE A O 1
ATOM 960 N N . PRO A 1 120 ? -24.577 6.480 18.610 1.00 38.25 120 PRO A N 1
ATOM 961 C CA . PRO A 1 120 ? -25.946 6.791 18.989 1.00 38.25 120 PRO A CA 1
ATOM 962 C C . PRO A 1 120 ? -26.791 5.519 18.834 1.00 38.25 120 PRO A C 1
ATOM 964 O O . PRO A 1 120 ? -26.724 4.861 17.794 1.00 38.25 120 PRO A O 1
ATOM 967 N N . SER A 1 121 ? -27.525 5.187 19.900 1.00 43.72 121 SER A N 1
ATOM 968 C CA . SER A 1 121 ? -28.514 4.102 19.999 1.00 43.72 121 SER A CA 1
ATOM 969 C C . SER A 1 121 ? -29.488 4.052 18.829 1.00 43.72 121 SER A C 1
ATOM 971 O O . SER A 1 121 ? -29.972 5.151 18.462 1.00 43.72 121 SER A O 1
#

Organism: Phytophthora nicotianae (NCBI:txid4792)